Protein AF-A0A9D7TUQ1-F1 (afdb_monomer)

Secondary structure (DSSP, 8-state):
-PPPPPP--TTEEEEEEPTTS-EEEEEEEEEEETTEEEEEEEEEEESSTTS-PPP--GGGEEEEEEEEHHHHHTTTTEEEEEE--------

pLDDT: mean 79.09, std 14.8, range [33.22, 91.0]

Radius of gyration: 12.86 Å; Cα contacts (8 Å, |Δi|>4): 166; chains: 1; bounding box: 26×46×32 Å

Structure (mmCIF, N/CA/C/O backbone):
data_AF-A0A9D7TUQ1-F1
#
_entry.id   AF-A0A9D7TUQ1-F1
#
loop_
_atom_site.g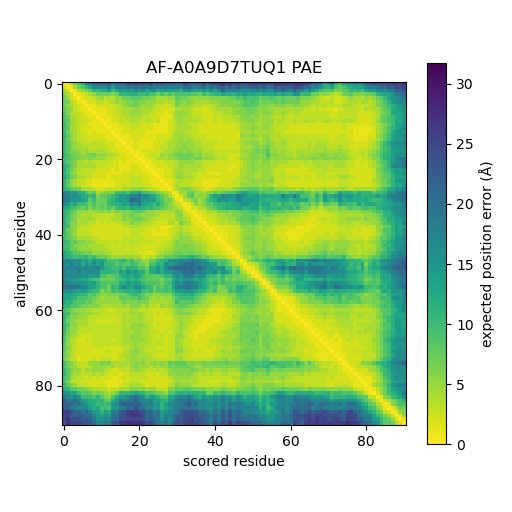roup_PDB
_atom_site.id
_atom_site.type_symbol
_atom_site.label_atom_id
_atom_site.label_alt_id
_atom_site.label_comp_id
_atom_site.label_asym_id
_atom_site.label_entity_id
_atom_site.label_seq_id
_atom_site.pdbx_PDB_ins_code
_atom_site.Cartn_x
_atom_site.Cartn_y
_atom_site.Cartn_z
_atom_site.occupancy
_atom_site.B_iso_or_equiv
_atom_site.auth_seq_id
_atom_site.auth_comp_id
_atom_site.auth_asym_id
_atom_site.auth_atom_id
_atom_site.pdbx_PDB_model_num
ATOM 1 N N . MET A 1 1 ? -0.711 23.791 -8.274 1.00 51.09 1 MET A N 1
ATOM 2 C CA . MET A 1 1 ? 0.380 23.198 -7.464 1.00 51.09 1 MET A CA 1
ATOM 3 C C . MET A 1 1 ? 0.907 21.961 -8.181 1.00 51.09 1 MET A C 1
ATOM 5 O O . MET A 1 1 ? 0.099 21.114 -8.535 1.00 51.09 1 MET A O 1
ATOM 9 N N . ARG A 1 2 ? 2.219 21.849 -8.439 1.00 54.69 2 ARG A N 1
ATOM 10 C CA . ARG A 1 2 ? 2.809 20.596 -8.951 1.00 54.69 2 ARG A CA 1
ATOM 11 C C . ARG A 1 2 ? 2.809 19.572 -7.815 1.00 54.69 2 ARG A C 1
ATOM 13 O O . ARG A 1 2 ? 3.428 19.823 -6.785 1.00 54.69 2 ARG A O 1
ATOM 20 N N . ARG A 1 3 ? 2.097 18.455 -7.982 1.00 71.75 3 ARG A N 1
ATOM 21 C CA . ARG A 1 3 ? 2.122 17.347 -7.018 1.00 71.75 3 ARG A CA 1
ATOM 22 C C . ARG A 1 3 ? 3.536 16.762 -6.982 1.00 71.75 3 ARG A C 1
ATOM 24 O O . ARG A 1 3 ? 4.153 16.567 -8.029 1.00 71.75 3 ARG A O 1
ATOM 31 N N . LYS A 1 4 ? 4.076 16.548 -5.781 1.00 81.38 4 LYS A N 1
ATOM 32 C CA . LYS A 1 4 ? 5.426 16.007 -5.604 1.00 81.38 4 LYS A CA 1
ATOM 33 C C . LYS A 1 4 ? 5.360 14.496 -5.778 1.00 81.38 4 LYS A C 1
ATOM 35 O O . LYS A 1 4 ? 4.684 13.829 -5.006 1.00 81.38 4 LYS A O 1
ATOM 40 N N . LYS A 1 5 ? 6.069 13.981 -6.781 1.00 87.56 5 LYS A N 1
ATOM 41 C CA . LYS A 1 5 ? 6.203 12.541 -6.984 1.00 87.56 5 LYS A CA 1
ATOM 42 C C . LYS A 1 5 ? 6.995 11.920 -5.830 1.00 87.56 5 LYS A C 1
ATOM 44 O O . LYS A 1 5 ? 8.090 12.395 -5.514 1.00 87.56 5 LYS A O 1
ATOM 49 N N . ILE A 1 6 ? 6.446 10.882 -5.213 1.00 87.81 6 ILE A N 1
ATOM 50 C CA . ILE A 1 6 ? 7.091 10.098 -4.161 1.00 87.81 6 ILE A CA 1
ATOM 51 C C . ILE A 1 6 ? 7.937 9.006 -4.820 1.00 87.81 6 ILE A C 1
ATOM 53 O O . ILE A 1 6 ? 7.564 8.438 -5.846 1.00 87.81 6 ILE A O 1
ATOM 57 N N . LYS A 1 7 ? 9.115 8.742 -4.251 1.00 86.50 7 LYS A N 1
ATOM 58 C CA . LYS A 1 7 ? 9.925 7.584 -4.628 1.00 86.50 7 LYS A CA 1
ATOM 59 C C . LYS A 1 7 ? 9.509 6.411 -3.759 1.00 86.50 7 LYS A C 1
ATOM 61 O O . LYS A 1 7 ? 9.548 6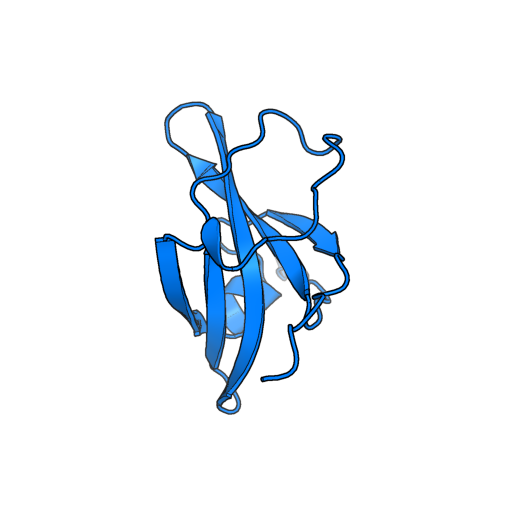.530 -2.540 1.00 86.50 7 LYS A O 1
ATOM 66 N N . TRP A 1 8 ? 9.175 5.309 -4.402 1.00 88.06 8 TRP A N 1
ATOM 67 C CA . TRP A 1 8 ? 8.860 4.045 -3.761 1.00 88.06 8 TRP A CA 1
ATOM 68 C C . TRP A 1 8 ? 9.552 2.904 -4.513 1.00 88.06 8 TRP A C 1
ATOM 70 O O . TRP A 1 8 ? 10.035 3.085 -5.639 1.00 88.06 8 TRP A O 1
ATOM 80 N N . LYS A 1 9 ? 9.627 1.742 -3.876 1.00 86.50 9 LYS A N 1
ATOM 81 C CA . LYS A 1 9 ? 10.260 0.521 -4.380 1.00 86.50 9 LYS A CA 1
ATOM 82 C C . LYS A 1 9 ? 9.436 -0.713 -4.001 1.00 86.50 9 LYS A C 1
ATOM 84 O O . LYS A 1 9 ? 8.476 -0.636 -3.241 1.00 86.50 9 LYS A O 1
ATOM 89 N N . PHE A 1 10 ? 9.828 -1.858 -4.545 1.00 85.56 10 PHE A N 1
ATOM 90 C CA . PHE A 1 10 ? 9.329 -3.161 -4.112 1.00 85.56 10 PHE A CA 1
ATOM 91 C C . PHE A 1 10 ? 9.493 -3.341 -2.593 1.00 85.56 10 PHE A C 1
ATOM 93 O O . PHE A 1 10 ? 10.536 -2.986 -2.036 1.00 85.56 10 PHE A O 1
ATOM 100 N N . GLY A 1 11 ? 8.460 -3.879 -1.942 1.00 84.06 11 GLY A N 1
ATOM 101 C CA . GLY A 1 11 ? 8.401 -4.074 -0.492 1.00 84.06 11 GLY A CA 1
ATOM 102 C C . GLY A 1 11 ? 7.944 -2.854 0.310 1.00 84.06 11 GLY A C 1
ATOM 103 O O . GLY A 1 11 ? 7.713 -2.981 1.516 1.00 84.06 11 GLY A O 1
ATOM 104 N N . ASP A 1 12 ? 7.770 -1.690 -0.325 1.00 87.81 12 ASP A N 1
ATOM 105 C CA . ASP A 1 12 ? 7.237 -0.509 0.353 1.00 87.81 12 ASP A CA 1
ATOM 106 C C . ASP A 1 12 ? 5.787 -0.717 0.785 1.00 87.81 12 ASP A C 1
ATOM 108 O O . ASP A 1 12 ? 4.975 -1.287 0.051 1.00 87.81 12 ASP A O 1
ATOM 112 N N . ILE A 1 13 ? 5.474 -0.234 1.987 1.00 88.12 13 ILE A N 1
ATOM 113 C CA . ILE A 1 13 ? 4.153 -0.321 2.598 1.00 88.12 13 ILE A CA 1
ATOM 114 C C . ILE A 1 13 ? 3.504 1.052 2.565 1.00 88.12 13 ILE A C 1
ATOM 116 O O . ILE A 1 13 ? 4.062 2.047 3.038 1.00 88.12 13 ILE A O 1
ATOM 120 N N . PHE A 1 14 ? 2.284 1.078 2.055 1.00 90.00 14 PHE A N 1
ATOM 121 C CA . PHE A 1 14 ? 1.409 2.227 2.091 1.00 90.00 14 PHE A CA 1
ATOM 122 C C . PHE A 1 14 ? 0.228 1.969 3.029 1.00 90.00 14 PHE A C 1
ATOM 124 O O . PHE A 1 14 ? -0.236 0.843 3.194 1.00 90.00 14 PHE A O 1
ATOM 131 N N . GLY A 1 15 ? -0.271 3.042 3.629 1.00 90.25 15 GLY A N 1
ATOM 132 C CA . GLY A 1 15 ? -1.514 3.076 4.380 1.00 90.25 15 GLY A CA 1
ATOM 133 C C . GLY A 1 15 ? -2.615 3.735 3.559 1.00 90.25 15 GLY A C 1
ATOM 134 O O . GLY A 1 15 ? -2.429 4.848 3.061 1.00 90.25 15 GLY A O 1
ATOM 135 N N . ALA A 1 16 ? -3.763 3.078 3.443 1.00 90.44 16 ALA A N 1
ATOM 136 C CA . ALA A 1 16 ? -4.995 3.663 2.929 1.00 90.44 16 ALA A CA 1
ATOM 137 C C . ALA A 1 16 ? -5.881 4.090 4.105 1.00 90.44 16 ALA A C 1
ATOM 139 O O . ALA A 1 16 ? -6.125 3.298 5.016 1.00 90.44 16 ALA A O 1
ATOM 140 N N . LYS A 1 17 ? -6.378 5.332 4.098 1.00 89.56 17 LYS A N 1
ATOM 141 C CA . LYS A 1 17 ? -7.266 5.817 5.165 1.00 89.56 17 LYS A CA 1
ATOM 142 C C . LYS A 1 17 ? -8.613 5.107 5.121 1.00 89.56 17 LYS A C 1
ATOM 144 O O . LYS A 1 17 ? -9.308 5.154 4.108 1.00 89.56 17 LYS A O 1
ATOM 149 N N . LEU A 1 18 ? -8.995 4.515 6.243 1.00 89.62 18 LEU A N 1
ATOM 150 C CA . LEU A 1 18 ? -10.306 3.916 6.443 1.00 89.62 18 LEU A CA 1
ATOM 151 C C . LEU A 1 18 ? -11.283 4.934 7.064 1.00 89.62 18 LEU A C 1
ATOM 153 O O . LEU A 1 18 ? -10.849 5.897 7.704 1.00 89.62 18 LEU A O 1
ATOM 157 N N . PRO A 1 19 ? -12.610 4.740 6.921 1.00 89.81 19 PRO A N 1
ATOM 158 C CA . PRO A 1 19 ? -13.613 5.669 7.457 1.00 89.81 19 PRO A CA 1
ATOM 159 C C . PRO A 1 19 ? -13.561 5.865 8.979 1.00 89.81 19 PRO A C 1
ATOM 161 O O . PRO A 1 19 ? -14.021 6.884 9.483 1.00 89.81 19 PRO A O 1
ATOM 164 N N . ASN A 1 20 ? -13.006 4.897 9.709 1.00 88.69 20 ASN A N 1
ATOM 165 C CA . ASN A 1 20 ? -12.835 4.944 11.161 1.00 88.69 20 ASN A CA 1
ATOM 166 C C . ASN A 1 20 ? -11.551 5.671 11.609 1.00 88.69 20 ASN A C 1
ATOM 168 O O . ASN A 1 20 ? -11.301 5.758 12.806 1.00 88.69 20 ASN A O 1
ATOM 172 N N . GLY A 1 21 ? -10.746 6.191 10.676 1.00 86.25 21 GLY A N 1
ATOM 173 C CA . GLY A 1 21 ? -9.499 6.903 10.968 1.00 86.25 21 GLY A CA 1
ATOM 174 C C . GLY A 1 21 ? -8.253 6.017 11.027 1.00 86.25 21 GLY A C 1
ATOM 175 O O . GLY A 1 21 ? -7.148 6.556 11.025 1.00 86.25 21 GLY A O 1
ATOM 176 N N . GLU A 1 22 ? -8.409 4.691 11.012 1.00 89.88 22 GLU A N 1
ATOM 177 C CA . GLU A 1 22 ? -7.297 3.741 10.912 1.00 89.88 22 GLU A CA 1
ATOM 178 C C . GLU A 1 22 ? -6.691 3.738 9.500 1.00 89.88 22 GLU A C 1
ATOM 180 O O . GLU A 1 22 ? -7.307 4.185 8.524 1.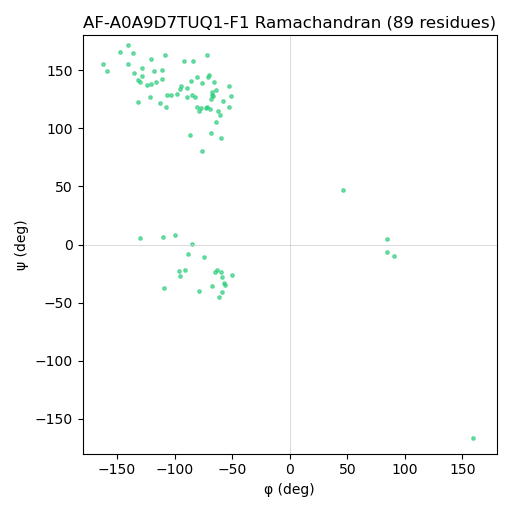00 89.88 22 GLU A O 1
ATOM 185 N N . LEU A 1 23 ? -5.484 3.186 9.376 1.00 89.50 23 LEU A N 1
ATOM 186 C CA . LEU A 1 23 ? -4.841 2.938 8.091 1.00 89.50 23 LEU A CA 1
ATOM 187 C C . LEU A 1 23 ? -4.844 1.441 7.787 1.00 89.50 23 LEU A C 1
ATOM 189 O O . LEU A 1 23 ? -4.235 0.658 8.512 1.00 89.50 23 LEU A O 1
ATOM 193 N N . GLY A 1 24 ? -5.502 1.052 6.697 1.00 90.25 24 GLY A N 1
ATOM 194 C CA . GLY A 1 24 ? -5.362 -0.286 6.126 1.00 90.25 24 GLY A CA 1
ATOM 195 C C . GLY A 1 24 ? -4.036 -0.401 5.382 1.00 90.25 24 GLY A C 1
ATOM 196 O O . GLY A 1 24 ? -3.633 0.542 4.698 1.00 90.25 24 GLY A O 1
ATOM 197 N N . LEU A 1 25 ? -3.353 -1.534 5.518 1.00 90.06 25 LEU A N 1
ATOM 198 C CA . LEU A 1 25 ? -2.017 -1.703 4.954 1.00 90.06 25 LEU A CA 1
ATOM 199 C C . LEU A 1 25 ? -2.049 -2.361 3.577 1.00 90.06 25 LEU A C 1
ATOM 201 O O . LEU A 1 25 ? -2.721 -3.377 3.366 1.00 90.06 25 LEU A O 1
ATOM 205 N N . LEU A 1 26 ? -1.246 -1.807 2.671 1.00 89.81 26 LEU 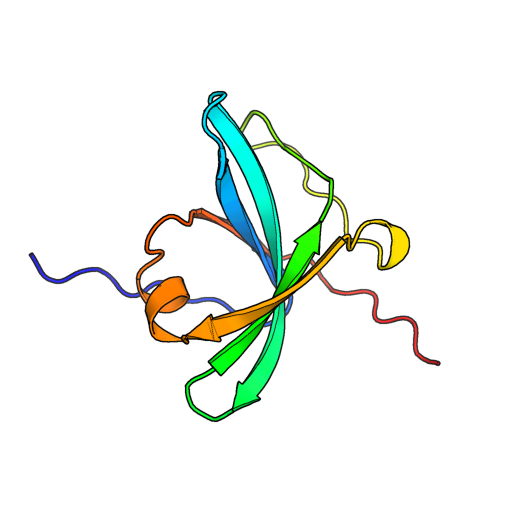A N 1
ATOM 206 C CA . LEU A 1 26 ? -0.944 -2.403 1.380 1.00 89.81 26 LEU A CA 1
ATOM 207 C C . LEU A 1 26 ? 0.559 -2.392 1.102 1.00 89.81 26 LEU A C 1
ATOM 209 O O . LEU A 1 26 ? 1.243 -1.426 1.427 1.00 89.81 26 LEU A O 1
ATOM 213 N N . GLN A 1 27 ? 1.078 -3.449 0.487 1.00 89.25 27 GLN A N 1
ATOM 214 C CA . GLN A 1 27 ? 2.498 -3.582 0.166 1.00 89.25 27 GLN A CA 1
ATOM 215 C C . GLN A 1 27 ? 2.712 -3.744 -1.333 1.00 89.25 27 GLN A C 1
ATOM 217 O O . GLN A 1 27 ? 2.002 -4.502 -1.986 1.00 89.25 27 GLN A O 1
ATOM 222 N N . VAL A 1 28 ? 3.722 -3.066 -1.873 1.00 89.50 28 VAL A N 1
ATOM 223 C CA . VAL A 1 28 ? 4.144 -3.206 -3.271 1.00 89.50 28 VAL A CA 1
ATOM 224 C C . VAL A 1 28 ? 4.845 -4.549 -3.474 1.00 89.50 28 VAL A C 1
ATOM 226 O O . VAL A 1 28 ? 5.910 -4.766 -2.896 1.00 89.50 28 VAL A O 1
ATOM 229 N N . ILE A 1 29 ? 4.284 -5.421 -4.320 1.00 84.62 29 ILE A N 1
ATOM 230 C CA . ILE A 1 29 ? 4.837 -6.761 -4.592 1.00 84.62 29 ILE A CA 1
ATOM 231 C C . ILE A 1 29 ? 5.440 -6.866 -5.991 1.00 84.62 29 ILE A C 1
ATOM 233 O O . ILE A 1 29 ? 6.447 -7.527 -6.151 1.00 84.62 29 ILE A O 1
ATOM 237 N N . ASP A 1 30 ? 4.894 -6.259 -7.040 1.00 73.38 30 ASP A N 1
ATOM 238 C CA . ASP A 1 30 ? 5.586 -6.369 -8.335 1.00 73.38 30 ASP A CA 1
ATOM 239 C C . ASP A 1 30 ? 5.151 -5.321 -9.348 1.00 73.38 30 ASP A C 1
ATOM 241 O O . ASP A 1 30 ? 4.027 -4.827 -9.305 1.00 73.38 30 ASP A O 1
ATOM 245 N N . LEU A 1 31 ? 6.027 -5.013 -10.299 1.00 64.81 31 LEU A N 1
ATOM 246 C CA . LEU A 1 31 ? 5.683 -4.282 -11.512 1.00 64.81 31 LEU A CA 1
ATOM 247 C C . LEU A 1 31 ? 5.205 -5.286 -12.561 1.00 64.81 31 LEU A C 1
ATOM 249 O O . LEU A 1 31 ? 5.993 -5.840 -13.319 1.00 64.81 31 LEU A O 1
ATOM 253 N N . PHE A 1 32 ? 3.891 -5.488 -12.626 1.00 65.00 32 PHE A N 1
ATOM 254 C CA . PHE A 1 32 ? 3.288 -6.380 -13.615 1.00 65.00 32 PHE A CA 1
ATOM 255 C C . PHE A 1 32 ? 3.417 -5.844 -15.050 1.00 65.00 32 PHE A C 1
ATOM 257 O O . PHE A 1 32 ? 3.602 -6.613 -15.989 1.00 65.00 32 PHE A O 1
ATOM 264 N N . MET A 1 33 ? 3.326 -4.520 -15.234 1.00 71.19 33 MET A N 1
ATOM 265 C CA . MET A 1 33 ? 3.425 -3.844 -16.535 1.00 71.19 33 MET A CA 1
ATOM 266 C C . MET A 1 33 ? 4.061 -2.452 -16.396 1.00 71.19 33 MET A C 1
ATOM 268 O O . MET A 1 33 ? 4.118 -1.884 -15.309 1.00 71.19 33 MET A O 1
ATOM 272 N N . THR A 1 34 ? 4.482 -1.839 -17.511 1.00 75.56 34 THR A N 1
ATOM 273 C CA . THR A 1 34 ? 5.205 -0.546 -17.550 1.00 75.56 34 THR A CA 1
ATOM 274 C C . THR A 1 34 ? 4.549 0.582 -16.734 1.00 75.56 34 THR A C 1
ATOM 276 O O . THR A 1 34 ? 5.256 1.458 -16.235 1.00 75.56 34 THR A O 1
ATOM 279 N N . ASN A 1 35 ? 3.227 0.537 -16.531 1.00 84.88 35 ASN A N 1
ATOM 280 C CA . ASN A 1 35 ? 2.466 1.530 -15.765 1.00 84.88 35 ASN A CA 1
ATOM 281 C C . ASN A 1 35 ? 1.536 0.939 -14.697 1.00 84.88 35 ASN A C 1
ATOM 283 O O . ASN A 1 35 ? 0.783 1.697 -14.090 1.00 84.88 35 ASN A O 1
ATOM 287 N N . PHE A 1 36 ? 1.576 -0.372 -14.466 1.00 85.94 36 PHE A N 1
ATOM 288 C CA . PHE A 1 36 ? 0.731 -1.031 -13.474 1.00 85.94 36 PHE A CA 1
ATOM 289 C C . PHE A 1 36 ? 1.577 -1.922 -12.580 1.00 85.94 36 PHE A C 1
ATOM 291 O O . PHE A 1 36 ? 2.484 -2.614 -13.042 1.00 85.94 36 PHE A O 1
ATOM 298 N N . LEU A 1 37 ? 1.262 -1.904 -11.296 1.00 87.62 37 LEU A N 1
ATOM 299 C CA . LEU A 1 37 ? 1.932 -2.697 -10.282 1.00 87.62 37 LEU A CA 1
ATOM 300 C C . LEU A 1 37 ? 0.899 -3.469 -9.462 1.00 87.62 37 LEU A C 1
ATOM 302 O O . LEU A 1 37 ? -0.241 -3.030 -9.324 1.00 87.62 37 LEU A O 1
ATOM 306 N N . TYR A 1 38 ? 1.301 -4.609 -8.919 1.00 88.12 38 TYR A N 1
ATOM 307 C CA . TYR A 1 38 ? 0.515 -5.334 -7.940 1.00 88.12 38 TYR A CA 1
ATOM 308 C C . TYR A 1 38 ? 0.855 -4.873 -6.533 1.00 88.12 38 TYR A C 1
ATOM 310 O O . TYR A 1 38 ? 2.027 -4.776 -6.149 1.00 88.12 38 TYR A O 1
ATOM 318 N N . VAL A 1 39 ? -0.197 -4.654 -5.756 1.00 89.81 39 VAL A N 1
ATOM 319 C CA . VAL A 1 39 ? -0.120 -4.480 -4.313 1.00 89.81 39 VAL A CA 1
ATOM 320 C C . VAL A 1 39 ? -0.866 -5.607 -3.611 1.00 89.81 39 VAL A C 1
ATOM 322 O O . VAL A 1 39 ? -1.946 -6.010 -4.048 1.00 89.81 39 VAL A O 1
ATOM 325 N N . ALA A 1 40 ? -0.301 -6.109 -2.517 1.00 90.69 40 ALA A N 1
ATOM 326 C CA . ALA A 1 40 ? -1.042 -6.929 -1.566 1.00 90.69 40 ALA A CA 1
ATOM 327 C C . ALA A 1 40 ? -1.756 -6.026 -0.588 1.00 90.69 40 ALA A C 1
ATOM 329 O O . ALA A 1 40 ? -1.119 -5.190 0.043 1.00 90.69 40 ALA A O 1
ATOM 330 N N . ILE A 1 41 ? -3.049 -6.249 -0.422 1.00 90.81 41 ILE A N 1
ATOM 331 C CA . ILE A 1 41 ? -3.828 -5.693 0.674 1.00 90.81 41 ILE A CA 1
ATOM 332 C C . ILE A 1 41 ? -3.867 -6.741 1.776 1.00 90.81 41 ILE A C 1
ATOM 334 O O . ILE A 1 41 ? -4.125 -7.918 1.510 1.00 90.81 41 ILE A O 1
ATOM 338 N N . THR A 1 42 ? -3.625 -6.301 3.005 1.00 89.75 42 THR A N 1
ATOM 339 C CA . THR A 1 42 ? -3.643 -7.168 4.188 1.00 89.75 42 THR A CA 1
ATOM 340 C C . THR A 1 42 ? -4.859 -6.891 5.065 1.00 89.75 42 THR A C 1
ATOM 342 O O . THR A 1 42 ? -5.492 -5.842 4.937 1.00 89.75 42 THR A O 1
ATOM 345 N N . ASP A 1 43 ? -5.187 -7.813 5.966 1.00 88.94 43 ASP A N 1
ATOM 346 C CA . ASP A 1 43 ? -6.199 -7.595 7.009 1.00 88.94 43 ASP A CA 1
ATOM 347 C C . ASP A 1 43 ? -5.717 -6.686 8.158 1.00 88.94 43 ASP A C 1
ATOM 349 O O . ASP A 1 43 ? -6.526 -6.219 8.968 1.00 88.94 43 ASP A O 1
ATOM 353 N N . LYS A 1 44 ? -4.413 -6.390 8.207 1.00 87.25 44 LYS A N 1
ATOM 354 C CA . LYS A 1 44 ? -3.791 -5.546 9.227 1.00 87.25 44 LYS A CA 1
ATOM 355 C C . LYS A 1 44 ? -4.166 -4.076 9.077 1.00 87.25 44 LYS A C 1
ATOM 357 O O . LYS A 1 44 ? -4.255 -3.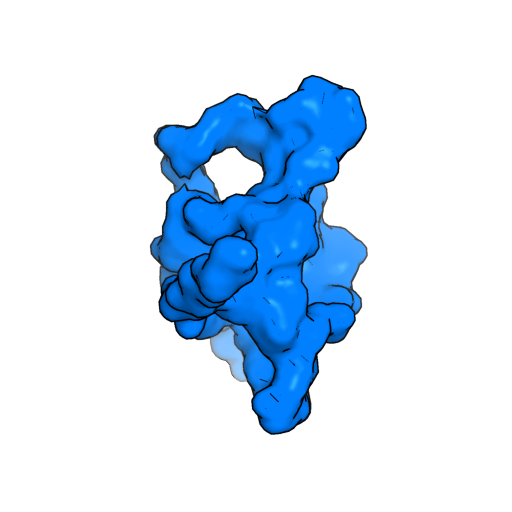520 7.977 1.00 87.25 44 LYS A O 1
ATOM 362 N N . LYS A 1 45 ? -4.312 -3.430 10.233 1.00 87.62 45 LYS A N 1
ATOM 363 C CA . LYS A 1 45 ? -4.614 -2.006 10.372 1.00 87.62 45 LYS A CA 1
ATOM 364 C C . LYS A 1 45 ? -3.718 -1.393 11.433 1.00 87.62 45 LYS A C 1
ATOM 366 O O . LYS A 1 45 ? -3.385 -2.069 12.402 1.00 87.62 45 LYS A O 1
ATOM 371 N N . VAL A 1 46 ? -3.367 -0.126 11.248 1.00 85.94 46 VAL A N 1
ATOM 372 C CA . VAL A 1 46 ? -2.553 0.635 12.204 1.00 85.94 46 VAL A CA 1
ATOM 373 C C . VAL A 1 46 ? -3.223 1.954 12.560 1.00 85.94 46 VAL A C 1
ATOM 375 O O . VAL A 1 46 ? -3.882 2.579 11.723 1.00 85.94 46 VAL A O 1
ATOM 378 N N . ASN A 1 47 ? -3.049 2.375 13.813 1.00 78.06 47 ASN A N 1
ATOM 379 C CA . ASN A 1 47 ? -3.623 3.618 14.333 1.00 78.06 47 ASN A CA 1
ATOM 380 C C . ASN A 1 47 ? -2.684 4.823 14.170 1.00 78.06 47 ASN A C 1
ATOM 382 O O . ASN A 1 47 ? -3.139 5.967 14.171 1.00 78.06 47 ASN A O 1
ATOM 386 N N . ALA A 1 48 ? -1.377 4.585 14.025 1.00 66.62 48 ALA A N 1
ATOM 387 C CA . ALA A 1 48 ? -0.359 5.626 13.930 1.00 66.62 48 ALA A CA 1
ATOM 388 C C . ALA A 1 48 ? 0.727 5.281 12.898 1.00 66.62 48 ALA A C 1
ATOM 390 O O . ALA A 1 48 ? 0.991 4.116 12.613 1.00 66.62 48 ALA A O 1
ATOM 391 N N . LEU A 1 49 ? 1.378 6.320 12.366 1.00 64.25 49 LEU A N 1
ATOM 392 C CA . LEU A 1 49 ? 2.504 6.218 11.424 1.00 64.25 49 LEU A CA 1
ATOM 393 C C . LEU A 1 49 ? 3.748 5.535 12.025 1.00 64.25 49 LEU A C 1
ATOM 395 O O . LEU A 1 49 ? 4.561 5.019 11.267 1.00 64.25 49 LEU A O 1
ATOM 399 N N . ASP A 1 50 ? 3.874 5.522 13.354 1.00 56.06 50 ASP A N 1
ATOM 400 C CA . ASP A 1 50 ? 5.059 5.052 14.090 1.00 56.06 50 ASP A CA 1
ATOM 401 C C . ASP A 1 50 ? 4.933 3.622 14.647 1.00 56.06 50 ASP A C 1
ATOM 403 O O . ASP A 1 50 ? 5.792 3.171 15.408 1.00 56.06 50 ASP A O 1
ATOM 407 N N . GLU A 1 51 ? 3.881 2.874 14.301 1.00 60.72 51 GLU A N 1
ATOM 408 C CA . GLU A 1 51 ? 3.847 1.454 14.656 1.00 60.72 51 GLU A CA 1
ATOM 409 C C . GLU A 1 51 ? 4.919 0.703 13.859 1.00 60.72 51 GLU A C 1
ATOM 411 O O . GLU A 1 51 ? 5.026 0.853 12.642 1.00 60.72 51 GLU A O 1
ATOM 416 N N . ASN A 1 52 ? 5.723 -0.117 14.548 1.00 62.47 52 ASN A N 1
ATOM 417 C CA . ASN A 1 52 ? 6.665 -1.033 13.906 1.00 62.47 52 ASN A CA 1
ATOM 418 C C . ASN A 1 52 ? 5.879 -1.995 13.009 1.00 62.47 52 ASN A C 1
ATOM 420 O O . ASN A 1 52 ? 5.408 -3.044 13.454 1.00 62.47 52 ASN A O 1
ATOM 424 N N . LEU A 1 53 ? 5.730 -1.620 11.739 1.00 67.50 53 LEU A N 1
ATOM 425 C CA . LEU A 1 53 ? 5.120 -2.458 10.724 1.00 67.50 53 LEU A CA 1
ATOM 426 C C . LEU A 1 53 ? 5.927 -3.752 10.677 1.00 67.50 53 LEU A C 1
ATOM 428 O O . LEU A 1 53 ? 7.145 -3.726 10.548 1.00 67.50 53 LEU A O 1
ATOM 432 N N . SER A 1 54 ? 5.273 -4.888 10.868 1.00 62.62 54 SER A N 1
ATOM 433 C CA . SER A 1 54 ? 5.912 -6.194 10.720 1.00 62.62 54 SER A CA 1
ATOM 434 C C . SER A 1 54 ? 5.904 -6.598 9.247 1.00 62.62 54 SER A C 1
ATOM 436 O O . SER A 1 54 ? 5.089 -6.098 8.467 1.00 62.62 54 SER A O 1
ATOM 438 N N . VAL A 1 55 ? 6.806 -7.507 8.867 1.00 60.94 55 VAL A N 1
ATOM 439 C CA . VAL A 1 55 ? 6.832 -8.105 7.525 1.00 60.94 55 VAL A CA 1
ATOM 440 C C . VAL A 1 55 ? 5.432 -8.631 7.209 1.00 60.94 55 VAL A C 1
ATOM 442 O O . VAL A 1 55 ? 4.846 -9.360 8.015 1.00 60.94 55 VAL A O 1
ATOM 445 N N . VAL A 1 56 ? 4.878 -8.235 6.062 1.00 66.00 56 VAL A N 1
ATOM 446 C CA . VAL A 1 56 ? 3.600 -8.767 5.581 1.00 66.00 56 VAL A CA 1
ATOM 447 C C . VAL A 1 56 ? 3.781 -10.260 5.342 1.00 66.00 56 VAL A C 1
ATOM 449 O O . VAL A 1 56 ? 4.578 -10.666 4.494 1.00 66.00 56 VAL A O 1
ATOM 452 N N . ASN A 1 57 ? 3.078 -11.081 6.120 1.00 73.56 57 ASN A N 1
ATOM 453 C CA . ASN A 1 57 ? 3.046 -12.516 5.894 1.00 73.56 57 ASN A CA 1
ATOM 454 C C . ASN A 1 57 ? 2.046 -12.795 4.768 1.00 73.56 57 ASN A C 1
ATO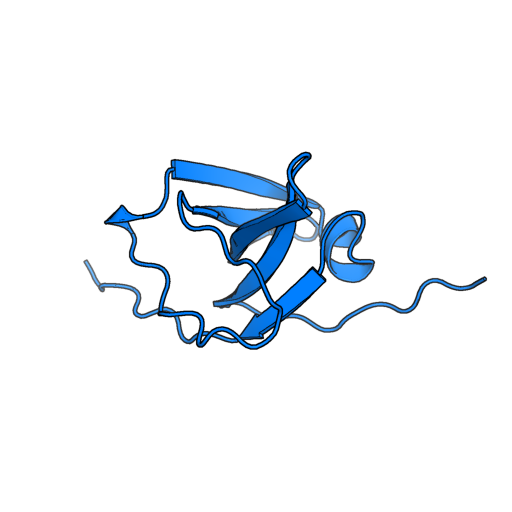M 456 O O . ASN A 1 57 ? 1.006 -12.144 4.684 1.00 73.56 57 ASN A O 1
ATOM 460 N N . SER A 1 58 ? 2.328 -13.775 3.911 1.00 75.44 58 SER A N 1
ATOM 461 C CA . SER A 1 58 ? 1.396 -14.181 2.855 1.00 75.44 58 SER A CA 1
ATOM 462 C C . SER A 1 58 ? 0.045 -14.641 3.411 1.00 75.44 58 SER A C 1
ATOM 464 O O . SER A 1 58 ? -0.970 -14.464 2.744 1.00 75.44 58 SER A O 1
ATOM 466 N N . ALA A 1 59 ? 0.023 -15.160 4.642 1.00 81.69 59 ALA A N 1
ATOM 467 C CA . ALA A 1 59 ? -1.200 -15.512 5.363 1.00 81.69 59 ALA A CA 1
ATOM 468 C C . ALA A 1 59 ? -2.096 -14.303 5.700 1.00 81.69 59 ALA A C 1
ATOM 470 O O . ALA A 1 59 ? -3.300 -14.479 5.860 1.00 81.69 59 ALA A O 1
ATOM 471 N N . ASP A 1 60 ? -1.526 -13.097 5.773 1.00 84.56 60 ASP A N 1
ATOM 472 C CA . ASP A 1 60 ? -2.247 -11.864 6.115 1.00 84.56 60 ASP A CA 1
ATOM 473 C C . ASP A 1 60 ? -2.846 -11.189 4.863 1.00 84.56 60 ASP A C 1
ATOM 475 O O . ASP A 1 60 ? -3.579 -10.204 4.965 1.00 84.56 60 ASP A O 1
ATOM 479 N N . ILE A 1 61 ? -2.506 -11.674 3.660 1.00 88.19 61 ILE A N 1
ATOM 480 C CA . ILE A 1 61 ? -2.951 -11.093 2.390 1.00 88.19 61 ILE A CA 1
ATOM 481 C C . ILE A 1 61 ? -4.398 -11.503 2.129 1.00 88.19 61 ILE A C 1
ATOM 483 O O . ILE A 1 61 ? -4.703 -12.671 1.897 1.00 88.19 61 ILE A O 1
ATOM 487 N N . ILE A 1 62 ? -5.281 -10.510 2.072 1.00 91.00 62 ILE A N 1
ATOM 488 C CA . ILE A 1 62 ? -6.700 -10.712 1.758 1.00 91.00 62 ILE A CA 1
ATOM 489 C C . ILE A 1 62 ? -7.015 -10.471 0.285 1.00 91.00 62 ILE A C 1
ATOM 491 O O . ILE A 1 62 ? -8.029 -10.949 -0.218 1.00 91.00 62 ILE A O 1
ATOM 495 N N . SER A 1 63 ? -6.178 -9.702 -0.415 1.00 90.25 63 SER A N 1
ATOM 496 C CA . SER A 1 63 ? -6.390 -9.392 -1.827 1.00 90.25 63 SER A CA 1
ATOM 497 C C . SER A 1 63 ? -5.101 -8.969 -2.521 1.00 90.25 63 SER A C 1
ATOM 499 O O . SER A 1 63 ? -4.227 -8.350 -1.916 1.00 90.25 63 SER A O 1
ATOM 501 N N . LEU A 1 64 ? -5.016 -9.264 -3.817 1.00 89.06 64 LEU A N 1
ATOM 502 C CA . LEU A 1 64 ? -3.993 -8.754 -4.722 1.00 89.06 64 LEU A CA 1
ATOM 503 C C . LEU A 1 64 ? -4.669 -7.823 -5.724 1.00 89.06 64 LEU A C 1
ATOM 505 O O . LEU A 1 64 ? 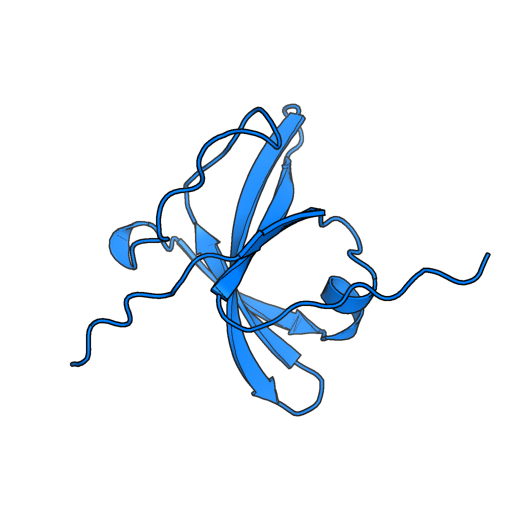-5.580 -8.232 -6.444 1.00 89.06 64 LEU A O 1
ATOM 509 N N . VAL A 1 65 ? -4.228 -6.570 -5.767 1.00 89.62 65 VAL A N 1
ATOM 510 C CA . VAL A 1 65 ? -4.864 -5.526 -6.575 1.00 89.62 65 VAL A CA 1
ATOM 511 C C . VAL A 1 65 ? -3.842 -4.910 -7.512 1.00 89.62 65 VAL A C 1
ATOM 513 O O . VAL A 1 65 ? -2.709 -4.638 -7.123 1.00 89.62 65 VAL A O 1
ATOM 516 N N . ALA A 1 66 ? -4.245 -4.692 -8.761 1.00 89.81 66 ALA A N 1
ATOM 517 C CA . ALA A 1 66 ? -3.468 -3.903 -9.701 1.00 89.81 66 ALA A CA 1
ATOM 518 C C . ALA A 1 66 ? -3.751 -2.413 -9.473 1.00 89.81 66 ALA A C 1
ATOM 520 O O . ALA A 1 66 ? -4.906 -1.993 -9.509 1.00 89.81 66 ALA A O 1
ATOM 521 N N . LEU A 1 67 ? -2.699 -1.624 -9.280 1.00 89.31 67 LEU A N 1
ATOM 522 C CA . LEU A 1 67 ? -2.756 -0.167 -9.200 1.00 89.31 67 LEU A CA 1
ATOM 523 C C . LEU A 1 67 ? -1.941 0.453 -10.325 1.00 89.31 67 LEU A C 1
ATOM 525 O O . LEU A 1 67 ? -0.928 -0.101 -10.769 1.00 89.31 67 LEU A O 1
ATOM 529 N N . SER A 1 68 ? -2.360 1.630 -10.777 1.00 89.62 68 SER A N 1
ATOM 530 C CA . SER A 1 68 ? -1.535 2.412 -11.682 1.00 89.62 68 SER A CA 1
ATOM 531 C C . SER A 1 68 ? -0.321 2.960 -10.934 1.00 89.62 68 SER A C 1
ATOM 533 O O . SER A 1 68 ? -0.372 3.356 -9.768 1.00 89.62 68 SER A O 1
ATOM 535 N N . ARG A 1 69 ? 0.799 3.059 -11.646 1.00 87.94 69 ARG A N 1
ATOM 536 C CA . ARG A 1 69 ? 2.018 3.685 -11.130 1.00 87.94 69 ARG A CA 1
ATOM 537 C C . ARG A 1 69 ? 1.766 5.126 -10.682 1.00 87.94 69 ARG A C 1
ATOM 539 O O . ARG A 1 69 ? 2.379 5.587 -9.727 1.00 87.94 69 ARG A O 1
ATOM 546 N N . HIS A 1 70 ? 0.857 5.816 -11.371 1.00 89.06 70 HIS A N 1
ATOM 547 C CA . HIS A 1 70 ? 0.464 7.189 -11.083 1.00 89.06 70 HIS A CA 1
ATOM 548 C C . HIS A 1 70 ? -0.152 7.337 -9.684 1.00 89.06 70 HIS A C 1
ATOM 550 O O . HIS A 1 70 ? 0.225 8.253 -8.954 1.00 89.06 70 HIS A O 1
ATOM 556 N N . GLU A 1 71 ? -1.050 6.428 -9.294 1.00 89.12 71 GLU A N 1
ATOM 557 C CA . GLU A 1 71 ? -1.719 6.467 -7.986 1.00 89.12 71 GLU A CA 1
ATOM 558 C C . GLU A 1 71 ? -0.716 6.409 -6.827 1.00 89.12 71 GLU A C 1
ATOM 560 O O . GLU A 1 71 ? -0.837 7.182 -5.877 1.00 89.12 71 GLU A O 1
ATOM 565 N N . LEU A 1 72 ? 0.325 5.571 -6.927 1.00 87.62 72 LEU A N 1
ATOM 566 C CA . LEU A 1 72 ? 1.395 5.520 -5.921 1.00 87.62 72 LEU A CA 1
ATOM 567 C C . LEU A 1 72 ? 2.411 6.655 -6.055 1.00 87.62 72 LEU A C 1
ATOM 569 O O . LEU A 1 72 ? 2.833 7.223 -5.048 1.00 87.62 72 LEU A O 1
ATOM 573 N N . ASP A 1 73 ? 2.792 7.018 -7.283 1.00 89.81 73 ASP A N 1
ATOM 574 C CA . ASP A 1 73 ? 3.724 8.118 -7.546 1.00 89.81 73 ASP A CA 1
ATOM 575 C C . ASP A 1 73 ? 3.232 9.427 -6.919 1.00 89.81 73 ASP A C 1
ATOM 577 O O . ASP A 1 73 ? 4.044 10.221 -6.448 1.00 89.81 73 ASP A O 1
ATOM 581 N N . PHE A 1 74 ? 1.918 9.651 -6.884 1.00 89.12 74 PHE A N 1
ATOM 582 C CA . PHE A 1 74 ? 1.312 10.845 -6.293 1.00 89.12 74 PHE A CA 1
ATOM 583 C C . PHE A 1 74 ? 0.546 10.581 -4.996 1.00 89.12 74 PHE A C 1
ATOM 585 O O . PHE A 1 74 ? -0.063 11.515 -4.472 1.00 89.12 74 PHE A O 1
ATOM 592 N N . ALA A 1 75 ? 0.620 9.353 -4.476 1.00 81.81 75 ALA A N 1
ATOM 593 C CA . ALA A 1 75 ? -0.029 8.911 -3.246 1.00 81.81 75 ALA A CA 1
ATOM 594 C C . ALA A 1 75 ? -1.502 9.352 -3.153 1.00 81.81 75 ALA A C 1
ATOM 596 O O . ALA A 1 75 ? -1.957 9.899 -2.146 1.00 81.81 75 ALA A O 1
ATOM 597 N N . GLU A 1 76 ? -2.257 9.147 -4.233 1.00 84.06 76 GLU A N 1
ATOM 598 C CA . GLU A 1 76 ? -3.667 9.529 -4.309 1.00 84.06 76 GLU A CA 1
ATOM 599 C C . GLU A 1 76 ? -4.502 8.650 -3.371 1.00 84.06 76 GLU A C 1
ATOM 601 O O . GLU A 1 76 ? -4.877 7.536 -3.709 1.00 84.06 76 GLU A O 1
ATOM 606 N N . GLY A 1 77 ? -4.766 9.146 -2.158 1.00 84.00 77 GLY A N 1
ATOM 607 C CA . GLY A 1 77 ? -5.485 8.392 -1.123 1.00 84.00 77 GLY A CA 1
ATOM 608 C C . GLY A 1 77 ? -4.604 7.449 -0.295 1.00 84.00 77 GLY A C 1
ATOM 609 O O . GLY A 1 77 ? -5.121 6.749 0.576 1.00 84.00 77 GLY A O 1
ATOM 610 N N . PHE A 1 78 ? -3.287 7.477 -0.510 1.00 88.94 78 PHE A N 1
ATOM 611 C CA . PHE A 1 78 ? -2.322 6.609 0.162 1.00 88.94 78 PHE A CA 1
ATOM 612 C C . PHE A 1 78 ? -1.279 7.412 0.940 1.00 88.94 78 PHE A C 1
ATOM 614 O O . PHE A 1 78 ? -1.049 8.592 0.682 1.00 88.94 78 PHE A O 1
ATOM 621 N N . ILE A 1 79 ? -0.626 6.770 1.902 1.00 88.50 79 ILE A N 1
ATOM 622 C CA . ILE A 1 79 ? 0.476 7.348 2.676 1.00 88.50 79 ILE A CA 1
ATOM 623 C C . ILE A 1 79 ? 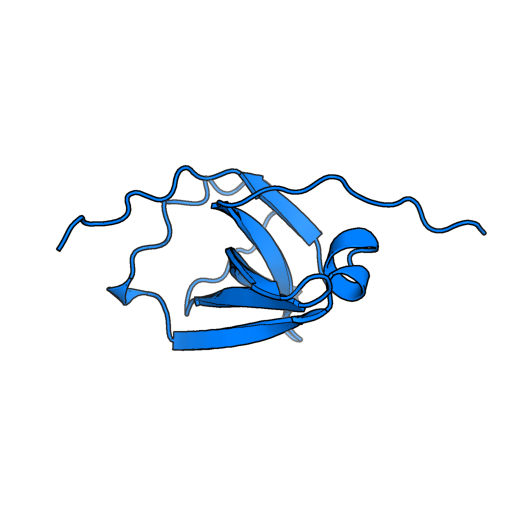1.606 6.330 2.692 1.00 88.50 79 ILE A C 1
ATOM 625 O O . ILE A 1 79 ? 1.388 5.211 3.135 1.00 88.50 79 ILE A O 1
ATOM 629 N N . LEU A 1 80 ? 2.803 6.690 2.226 1.00 87.44 80 LEU A N 1
ATOM 630 C CA . LEU A 1 80 ? 3.971 5.818 2.362 1.00 87.44 80 LEU A CA 1
ATOM 631 C C . LEU A 1 80 ? 4.359 5.743 3.843 1.00 87.44 80 LEU A C 1
ATOM 633 O O . LEU A 1 80 ? 4.713 6.765 4.429 1.00 87.44 80 LEU A O 1
ATOM 637 N N . LEU A 1 81 ? 4.282 4.550 4.428 1.00 85.69 81 LEU A N 1
ATOM 638 C CA . LEU A 1 81 ? 4.597 4.320 5.840 1.00 85.69 81 LEU A CA 1
ATOM 639 C C . LEU A 1 81 ? 6.039 3.847 6.032 1.00 85.69 81 LEU A C 1
ATOM 641 O O . LEU A 1 81 ? 6.644 4.094 7.068 1.00 85.69 81 LEU A O 1
ATOM 645 N N . GLY A 1 82 ? 6.619 3.197 5.023 1.00 82.31 82 GLY A N 1
ATOM 646 C CA . GLY A 1 82 ? 8.010 2.771 5.065 1.00 82.31 82 GLY A CA 1
ATOM 647 C C . GLY A 1 82 ? 8.309 1.655 4.080 1.00 82.31 82 GLY A C 1
ATOM 648 O O . GLY A 1 82 ? 7.513 1.354 3.193 1.00 82.31 82 GLY A O 1
ATOM 649 N N . SER A 1 83 ? 9.470 1.031 4.260 1.00 71.19 83 SER A N 1
ATOM 650 C CA . SER A 1 83 ? 9.915 -0.100 3.452 1.00 71.19 83 SER A CA 1
ATOM 651 C C . SER A 1 83 ? 10.167 -1.314 4.327 1.00 71.19 83 SER A C 1
ATOM 653 O O . SER A 1 83 ? 10.954 -1.217 5.269 1.00 71.19 83 SER A O 1
ATOM 655 N N . GLN A 1 84 ? 9.560 -2.448 3.993 1.00 66.62 84 GLN A N 1
ATOM 656 C CA . GLN A 1 84 ? 9.856 -3.740 4.611 1.00 66.62 84 GLN A CA 1
ATOM 657 C C . GLN A 1 84 ? 10.557 -4.633 3.586 1.00 66.62 84 GLN A C 1
ATOM 659 O O . GLN A 1 84 ? 10.225 -4.611 2.401 1.00 66.62 84 GLN A O 1
ATOM 664 N N . GLY A 1 85 ? 11.533 -5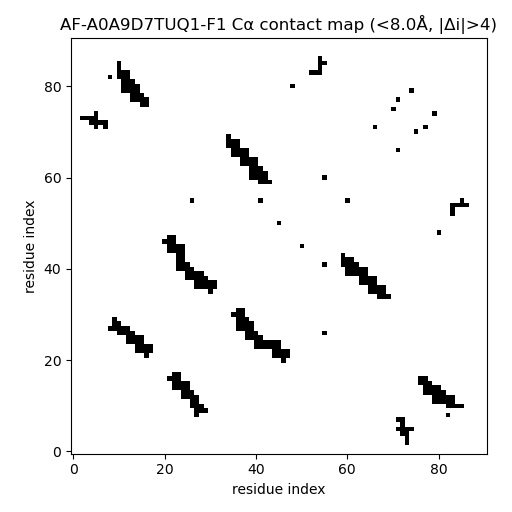.425 4.031 1.00 51.28 85 GLY A N 1
ATOM 665 C CA . GLY A 1 85 ? 12.052 -6.517 3.213 1.00 51.28 85 GLY A CA 1
ATOM 666 C C . GLY A 1 85 ? 10.970 -7.582 3.065 1.00 51.28 85 GLY A C 1
ATOM 667 O O . GLY A 1 85 ? 10.394 -8.008 4.065 1.00 51.28 85 GLY A O 1
ATOM 668 N N . ILE A 1 86 ? 10.665 -8.000 1.837 1.00 49.28 86 ILE A N 1
ATOM 669 C CA . ILE A 1 86 ? 9.784 -9.149 1.625 1.00 49.28 86 ILE A CA 1
ATOM 670 C C . ILE A 1 86 ? 10.627 -10.403 1.861 1.00 49.28 86 ILE A C 1
ATOM 672 O O . ILE A 1 86 ? 11.558 -10.666 1.101 1.00 49.28 86 ILE A O 1
ATOM 676 N N . ASN A 1 87 ? 10.307 -11.187 2.892 1.00 43.62 87 ASN A N 1
ATOM 677 C CA . ASN A 1 87 ? 10.748 -12.579 2.944 1.00 43.62 87 ASN A CA 1
ATOM 678 C C . ASN A 1 87 ? 9.858 -13.358 1.975 1.00 43.62 87 ASN A C 1
ATOM 680 O O . ASN A 1 87 ? 8.860 -13.959 2.370 1.00 43.62 87 ASN A O 1
ATOM 684 N N . CYS A 1 88 ? 10.177 -13.284 0.683 1.00 40.09 88 CYS A N 1
ATOM 685 C CA . CYS A 1 88 ? 9.611 -14.204 -0.288 1.00 40.09 88 CYS A CA 1
ATOM 686 C C . CYS A 1 88 ? 10.039 -15.604 0.153 1.00 40.09 88 CYS A C 1
ATOM 688 O O . CYS A 1 88 ? 11.226 -15.919 0.129 1.00 40.09 88 CYS A O 1
ATOM 690 N N . ILE A 1 89 ? 9.093 -16.427 0.604 1.00 39.06 89 ILE A N 1
ATOM 691 C CA . ILE A 1 89 ? 9.340 -17.860 0.742 1.00 39.06 89 ILE A CA 1
ATOM 692 C C . ILE A 1 89 ? 9.577 -18.355 -0.686 1.00 39.06 89 ILE A C 1
ATOM 694 O O . ILE A 1 89 ? 8.639 -18.405 -1.485 1.00 39.06 89 ILE A O 1
ATOM 698 N N . GLU A 1 90 ? 10.839 -18.630 -1.020 1.00 33.22 90 GLU A N 1
ATOM 699 C CA . GLU A 1 90 ? 11.192 -19.424 -2.193 1.00 33.22 90 GLU A CA 1
ATOM 700 C C . GLU A 1 90 ? 10.404 -20.737 -2.093 1.00 33.22 90 GLU A C 1
ATOM 702 O O . GLU A 1 90 ? 10.502 -21.455 -1.095 1.00 33.22 90 GLU A O 1
ATOM 707 N N . LYS A 1 91 ? 9.531 -20.980 -3.075 1.00 34.03 91 LYS A N 1
ATOM 708 C CA . LYS A 1 91 ? 8.901 -22.287 -3.267 1.00 34.03 91 LYS A CA 1
ATOM 709 C C . LYS A 1 91 ? 9.894 -23.249 -3.894 1.00 34.03 91 LYS A C 1
ATOM 711 O O . LYS A 1 91 ? 10.607 -22.802 -4.819 1.00 34.03 91 LYS A O 1
#

Mean predicted aligned error: 7.28 Å

Nearest PDB structures (foldseek):
  8a3w-assembly1_K  TM=6.197E-01  e=8.058E-01  Leishmania major strain Friedlin
  3omg-assembly1_A  TM=5.665E-01  e=6.092E-01  Homo sapiens
  8hl1-assembly1_L142  TM=4.750E-01  e=4.355E-01  Sulfolobus acidocaldarius DSM 639
  6rm3-assembly1_LZ0  TM=4.899E-01  e=1.008E+00  Vairimorpha necatrix
  3omg-assembly2_B  TM=3.790E-01  e=6.442E-01  Homo sapiens

Foldseek 3Di:
DPQQFDDDDAQWWKFFQDPVRKTWIKGFHADPDPFKTKIFTFPDIGNDLPPPDDADDPVRGPDIDIDTNVCNRRVVRIGGSGGDDHPPPDD

Solvent-accessible surface area (backbone atoms only — not comparable to full-atom values): 5469 Å² total; per-residue (Å²): 131,86,81,72,72,53,90,83,55,79,28,23,31,31,30,35,76,42,98,87,69,35,25,39,37,32,31,33,69,43,76,79,46,103,57,32,27,33,28,37,32,40,79,53,70,41,85,56,82,81,60,85,78,69,69,84,51,77,89,45,49,76,45,80,44,81,42,49,46,62,44,60,29,58,34,70,72,43,40,84,64,50,74,43,74,72,83,74,78,81,126

Sequence (91 aa):
MRRKKIKWKFGDIFGAKLPNGELGLLQVIDLFMTNFLYVAITDKKVNALDENLSVVNSADIISLVALSRHELDFAEGFILLGSQGINCIEK